Protein AF-A0A848UCL2-F1 (afdb_monomer)

pLDDT: mean 94.27, std 2.44, range [83.94, 97.5]

Mean predicted aligned error: 4.05 Å

Structure (mmCIF, N/CA/C/O backbone):
data_AF-A0A848UCL2-F1
#
_entry.id   AF-A0A848UCL2-F1
#
loop_
_atom_site.group_PDB
_atom_site.id
_atom_site.type_symbol
_atom_site.label_atom_id
_atom_site.label_alt_id
_atom_site.label_comp_id
_atom_site.label_asym_id
_atom_site.label_entity_id
_atom_site.label_seq_id
_atom_site.pdbx_PDB_ins_code
_atom_site.Cartn_x
_atom_site.Cartn_y
_atom_site.Cartn_z
_atom_site.occupancy
_atom_site.B_iso_or_equiv
_atom_site.auth_seq_id
_atom_site.auth_comp_id
_atom_site.auth_asym_id
_atom_site.auth_atom_id
_atom_site.pdbx_PDB_model_num
ATOM 1 N N . ASP A 1 1 ? -0.255 5.956 -7.107 1.00 86.38 1 ASP A N 1
ATOM 2 C CA . ASP A 1 1 ? -0.035 6.935 -8.191 1.00 86.38 1 ASP A CA 1
ATOM 3 C C . ASP A 1 1 ? 0.488 6.182 -9.408 1.00 86.38 1 ASP A C 1
ATOM 5 O O . ASP A 1 1 ? 1.565 5.607 -9.327 1.00 86.38 1 ASP A O 1
ATOM 9 N N . HIS A 1 2 ? -0.287 6.134 -10.494 1.00 92.62 2 HIS A N 1
ATOM 10 C CA . HIS A 1 2 ? 0.092 5.414 -11.716 1.00 92.62 2 HIS A CA 1
ATOM 11 C C . HIS A 1 2 ? 1.329 6.009 -12.392 1.00 92.62 2 HIS A C 1
ATOM 13 O O . HIS A 1 2 ? 2.193 5.266 -12.851 1.00 92.62 2 HIS A O 1
ATOM 19 N N . ALA A 1 3 ? 1.461 7.336 -12.391 1.00 94.56 3 ALA A N 1
ATOM 20 C CA . ALA A 1 3 ? 2.609 8.002 -12.989 1.00 94.56 3 ALA A CA 1
ATOM 21 C C . ALA A 1 3 ? 3.891 7.720 -12.194 1.00 94.56 3 ALA A C 1
ATOM 23 O O . ALA A 1 3 ? 4.953 7.549 -12.784 1.00 94.56 3 ALA A O 1
ATOM 24 N N . ALA A 1 4 ? 3.804 7.629 -10.863 1.00 95.56 4 ALA A N 1
ATOM 25 C CA . ALA A 1 4 ? 4.944 7.230 -10.035 1.00 95.56 4 ALA A CA 1
ATOM 26 C C . ALA A 1 4 ? 5.404 5.794 -10.324 1.00 95.56 4 ALA A C 1
ATOM 28 O O . ALA A 1 4 ? 6.603 5.557 -10.417 1.00 95.56 4 ALA A O 1
ATOM 29 N N . LEU A 1 5 ? 4.470 4.856 -10.510 1.00 96.88 5 LEU A N 1
ATOM 30 C CA . LEU A 1 5 ? 4.797 3.463 -10.838 1.00 96.88 5 LEU A CA 1
ATOM 31 C C . LEU A 1 5 ? 5.475 3.352 -12.210 1.00 96.88 5 LEU A C 1
ATOM 33 O O . LEU A 1 5 ? 6.500 2.689 -12.333 1.00 96.88 5 LEU A O 1
ATOM 37 N N . ASN A 1 6 ? 4.983 4.088 -13.211 1.00 97.12 6 ASN A N 1
ATOM 38 C CA . ASN A 1 6 ? 5.657 4.171 -14.506 1.00 97.12 6 ASN A CA 1
ATOM 39 C C . ASN A 1 6 ? 7.050 4.819 -14.396 1.00 97.12 6 ASN A C 1
ATOM 41 O O . ASN A 1 6 ? 8.004 4.338 -14.998 1.00 97.12 6 ASN A O 1
ATOM 45 N N . ARG A 1 7 ? 7.224 5.871 -13.583 1.00 97.50 7 ARG A N 1
ATOM 46 C CA . ARG A 1 7 ? 8.556 6.462 -13.350 1.00 97.50 7 ARG A CA 1
ATOM 47 C C . ARG A 1 7 ? 9.540 5.488 -12.704 1.00 97.50 7 ARG A C 1
ATOM 49 O O . ARG A 1 7 ? 10.725 5.565 -13.038 1.00 97.50 7 ARG A O 1
ATOM 56 N N . VAL A 1 8 ? 9.063 4.604 -11.823 1.00 97.38 8 VAL A N 1
ATOM 57 C CA . VAL A 1 8 ? 9.853 3.493 -11.268 1.00 97.38 8 VAL A CA 1
ATOM 58 C C . VAL A 1 8 ? 10.244 2.512 -12.370 1.00 97.38 8 VAL A C 1
ATOM 60 O O . VAL A 1 8 ? 11.432 2.239 -12.538 1.00 97.38 8 VAL A O 1
ATOM 63 N N . ALA A 1 9 ? 9.293 2.089 -13.206 1.00 97.12 9 ALA A N 1
ATOM 64 C CA . ALA A 1 9 ? 9.572 1.226 -14.358 1.00 97.12 9 ALA A CA 1
ATOM 65 C C . ALA A 1 9 ? 10.583 1.854 -15.344 1.00 97.12 9 ALA A C 1
ATOM 67 O O . ALA A 1 9 ? 11.445 1.176 -15.892 1.00 97.12 9 ALA A O 1
ATOM 68 N N . ARG A 1 10 ? 10.544 3.177 -15.526 1.00 96.94 10 ARG A N 1
ATOM 69 C CA . ARG A 1 10 ? 11.491 3.938 -16.362 1.00 96.94 10 ARG A CA 1
ATOM 70 C C . ARG A 1 10 ? 12.855 4.186 -15.708 1.00 96.94 10 ARG A C 1
ATOM 72 O O . ARG A 1 10 ? 13.740 4.740 -16.350 1.00 96.94 10 ARG A O 1
ATOM 79 N N . GLY A 1 11 ? 13.010 3.883 -14.419 1.00 95.38 11 GLY A N 1
ATOM 80 C CA . GLY A 1 11 ? 14.240 4.139 -13.657 1.00 95.38 11 GLY A CA 1
ATOM 81 C C . GLY A 1 11 ? 14.479 5.607 -13.283 1.00 95.38 11 GLY A C 1
ATOM 82 O O . GLY A 1 11 ? 15.513 5.943 -12.717 1.00 95.38 11 GLY A O 1
ATOM 83 N N . THR A 1 12 ? 13.522 6.500 -13.555 1.00 96.50 12 THR A N 1
ATOM 84 C CA . THR A 1 12 ? 13.614 7.932 -13.190 1.00 96.50 12 THR A CA 1
ATOM 85 C C . THR A 1 12 ? 13.246 8.208 -11.730 1.00 96.50 12 THR A C 1
ATOM 87 O O . THR A 1 12 ? 13.495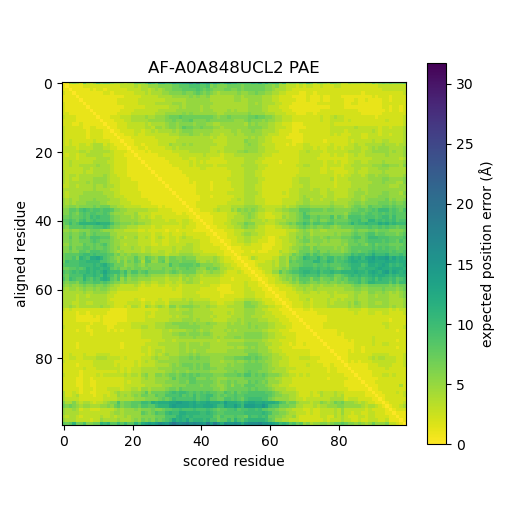 9.296 -11.215 1.00 96.50 12 THR A O 1
ATOM 90 N N . GLN A 1 13 ? 12.644 7.226 -11.060 1.00 97.25 13 GLN A N 1
ATOM 91 C CA . GLN A 1 13 ? 12.310 7.248 -9.642 1.00 97.25 13 GLN A CA 1
ATOM 92 C C . GLN A 1 13 ? 12.699 5.894 -9.035 1.00 97.25 13 GLN A C 1
ATOM 94 O O . GLN A 1 13 ? 12.319 4.862 -9.564 1.00 97.25 13 GLN A O 1
ATOM 99 N N . THR A 1 14 ? 13.452 5.874 -7.934 1.00 95.06 14 THR A N 1
ATOM 100 C CA . THR A 1 14 ? 13.977 4.614 -7.365 1.00 95.06 14 THR A CA 1
ATOM 101 C C . THR A 1 14 ? 12.903 3.777 -6.675 1.00 95.06 14 THR A C 1
ATOM 103 O O . THR A 1 14 ? 12.923 2.553 -6.738 1.00 95.06 14 THR A O 1
ATOM 106 N N . VAL A 1 15 ? 11.975 4.441 -5.986 1.00 96.38 15 VAL A N 1
ATOM 107 C CA . VAL A 1 15 ? 10.969 3.784 -5.152 1.00 96.38 15 VAL A CA 1
ATOM 108 C C . VAL A 1 15 ? 9.678 4.593 -5.127 1.00 96.38 15 VAL A C 1
ATOM 110 O O . VAL A 1 15 ? 9.682 5.827 -5.202 1.00 96.38 15 VAL A O 1
ATOM 113 N N . SER A 1 16 ? 8.562 3.894 -4.989 1.00 96.25 16 SER A N 1
ATOM 114 C CA . SER A 1 16 ? 7.273 4.447 -4.584 1.00 96.25 16 SER A CA 1
ATOM 115 C C . SER A 1 16 ? 6.750 3.649 -3.396 1.00 96.25 16 SER A C 1
ATOM 117 O O . SER A 1 16 ? 7.177 2.524 -3.169 1.00 96.25 16 SER A O 1
ATOM 119 N N . VAL A 1 17 ? 5.829 4.208 -2.618 1.00 95.81 17 VAL A N 1
ATOM 120 C CA . VAL A 1 17 ? 5.192 3.471 -1.521 1.00 95.81 17 VAL A CA 1
ATOM 121 C C . VAL A 1 17 ? 3.732 3.270 -1.869 1.00 95.81 17 VAL A C 1
ATOM 123 O O . VAL A 1 17 ? 2.950 4.226 -1.890 1.00 95.81 17 VAL A O 1
ATOM 126 N N . TRP A 1 18 ? 3.367 2.026 -2.157 1.00 94.81 18 TRP A N 1
ATOM 127 C CA . TRP A 1 18 ? 1.989 1.663 -2.420 1.00 94.81 18 TRP A CA 1
ATOM 128 C C . TRP A 1 18 ? 1.270 1.329 -1.114 1.00 94.81 18 TRP A C 1
ATOM 130 O O . TRP A 1 18 ? 1.754 0.584 -0.261 1.00 94.81 18 TRP A O 1
ATOM 140 N N . LYS A 1 19 ? 0.103 1.951 -0.952 1.00 93.69 19 LYS A N 1
ATOM 141 C CA . LYS A 1 19 ? -0.822 1.740 0.156 1.00 93.69 19 LYS A CA 1
ATOM 142 C C . LYS A 1 19 ? -2.114 1.237 -0.464 1.00 93.69 19 LYS A C 1
ATOM 144 O O . LYS A 1 19 ? -2.836 2.030 -1.070 1.00 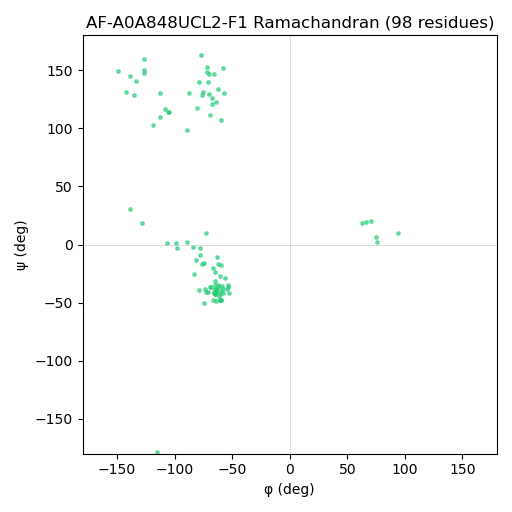93.69 19 LYS A O 1
ATOM 149 N N . ASP A 1 20 ? -2.366 -0.063 -0.366 1.00 92.38 20 ASP A N 1
ATOM 150 C CA . ASP A 1 20 ? -3.589 -0.638 -0.915 1.00 92.38 20 ASP A CA 1
ATOM 151 C C . ASP A 1 20 ? -4.796 -0.175 -0.089 1.00 92.38 20 ASP A C 1
ATOM 153 O O . ASP A 1 20 ? -4.969 -0.541 1.077 1.00 92.38 20 ASP A O 1
ATOM 157 N N . SER A 1 21 ? -5.642 0.659 -0.693 1.00 92.12 21 SER A N 1
ATOM 158 C CA . SER A 1 21 ? -6.849 1.169 -0.044 1.00 92.12 21 SER A CA 1
ATOM 159 C C . SER A 1 21 ? -7.879 0.072 0.228 1.00 92.12 21 SER A C 1
ATOM 161 O O . SER A 1 21 ? -8.732 0.248 1.098 1.00 92.12 21 SER A O 1
ATOM 163 N N . ARG A 1 22 ? -7.799 -1.066 -0.471 1.00 92.50 22 ARG A N 1
ATOM 164 C CA . ARG A 1 22 ? -8.698 -2.210 -0.269 1.00 92.50 22 ARG A CA 1
ATOM 165 C C . ARG A 1 22 ? -8.378 -2.935 1.029 1.00 92.50 22 ARG A C 1
ATOM 167 O O . ARG A 1 22 ? -9.300 -3.250 1.774 1.00 92.50 22 ARG A O 1
ATOM 174 N N . GLU A 1 23 ? -7.096 -3.110 1.346 1.00 93.44 23 GLU A N 1
ATOM 175 C CA . GLU A 1 23 ? -6.670 -3.666 2.637 1.00 93.44 23 GLU A CA 1
ATOM 176 C C . GLU A 1 23 ? -7.045 -2.733 3.791 1.00 93.44 23 GLU A C 1
ATOM 178 O O . GLU A 1 23 ? -7.543 -3.188 4.823 1.00 93.44 23 GLU A O 1
ATOM 183 N N . LEU A 1 24 ? -6.927 -1.414 3.587 1.00 94.00 24 LEU A N 1
ATOM 184 C CA . LEU A 1 24 ? -7.432 -0.435 4.549 1.00 94.00 24 LEU A CA 1
ATOM 185 C C . LEU A 1 24 ? -8.946 -0.565 4.760 1.00 94.00 24 LEU A C 1
ATOM 187 O O . LEU A 1 24 ? -9.399 -0.626 5.902 1.00 94.00 24 LEU A O 1
ATOM 191 N N . GLY A 1 25 ? -9.727 -0.644 3.680 1.00 95.38 25 GLY A N 1
ATOM 192 C CA . GLY A 1 25 ? -11.179 -0.811 3.753 1.00 95.38 25 GLY A CA 1
ATOM 193 C C . GLY A 1 25 ? -11.590 -2.112 4.446 1.00 95.38 25 GLY A C 1
ATOM 194 O O . GLY A 1 25 ? -12.447 -2.097 5.326 1.00 95.38 25 GLY A O 1
ATOM 195 N N . LYS A 1 26 ? -10.935 -3.227 4.111 1.00 95.44 26 LYS A N 1
ATOM 196 C CA . LYS A 1 26 ? -11.161 -4.535 4.738 1.00 95.44 26 LYS A CA 1
ATOM 197 C C . LYS A 1 26 ? -10.862 -4.500 6.235 1.00 95.44 26 LYS A C 1
ATOM 199 O O . LYS A 1 26 ? -11.689 -4.935 7.033 1.00 95.44 26 LYS A O 1
ATOM 204 N N . SER A 1 27 ? -9.720 -3.933 6.625 1.00 95.25 27 SER A N 1
ATOM 205 C CA . SER A 1 27 ? -9.367 -3.765 8.037 1.00 95.25 27 SER A CA 1
ATOM 206 C C . SER A 1 27 ? -10.384 -2.889 8.771 1.00 95.25 27 SER A C 1
ATOM 208 O O . SER A 1 27 ? -10.786 -3.227 9.882 1.00 95.25 27 SER A O 1
ATOM 210 N N . ALA A 1 28 ? -10.831 -1.791 8.156 1.00 95.56 28 ALA A N 1
ATOM 211 C CA . ALA A 1 28 ? -11.806 -0.885 8.755 1.00 95.56 28 ALA A CA 1
ATOM 212 C C . ALA A 1 28 ? -13.177 -1.550 8.957 1.00 95.56 28 ALA A C 1
ATOM 214 O O . ALA A 1 28 ? -13.772 -1.397 10.021 1.00 95.56 28 ALA A O 1
ATOM 215 N N . VAL A 1 29 ? -13.665 -2.322 7.979 1.00 96.69 29 VAL A N 1
ATOM 216 C CA . VAL A 1 29 ? -14.937 -3.058 8.094 1.00 96.69 29 VAL A CA 1
ATOM 217 C C . VAL A 1 29 ? -14.858 -4.149 9.161 1.00 96.69 29 VAL A C 1
ATOM 219 O O . VAL A 1 29 ? -15.790 -4.287 9.953 1.00 96.69 29 VAL A O 1
ATOM 222 N N . ASN A 1 30 ? -13.747 -4.887 9.231 1.00 95.75 30 ASN A N 1
ATOM 223 C CA . ASN A 1 30 ? -13.542 -5.889 10.278 1.00 95.75 30 ASN A CA 1
ATOM 224 C C . ASN A 1 30 ? -13.595 -5.245 11.670 1.00 95.75 30 ASN A C 1
ATOM 226 O O . ASN A 1 30 ? -14.338 -5.705 12.532 1.00 95.75 30 ASN A O 1
ATOM 230 N N . VAL A 1 31 ? -12.881 -4.131 11.859 1.00 95.69 31 VAL A N 1
ATOM 231 C CA . VAL A 1 31 ? -12.915 -3.354 13.106 1.00 95.69 31 VAL A CA 1
ATOM 232 C C . VAL A 1 31 ? -14.327 -2.858 13.419 1.00 95.69 31 VAL A C 1
ATOM 234 O O . VAL A 1 31 ? -14.804 -3.042 14.535 1.00 95.69 31 VAL A O 1
ATOM 237 N N . ALA A 1 32 ? -15.026 -2.275 12.443 1.00 96.00 32 ALA A N 1
ATOM 238 C CA . ALA A 1 32 ? -16.385 -1.775 12.637 1.00 96.00 32 ALA A CA 1
ATOM 239 C C . ALA A 1 32 ? -17.365 -2.891 13.032 1.00 96.00 32 ALA A C 1
ATOM 241 O O . ALA A 1 32 ? -18.240 -2.669 13.866 1.00 96.00 32 ALA A O 1
ATOM 242 N N . THR A 1 33 ? -17.190 -4.092 12.476 1.00 97.50 33 THR A N 1
ATOM 243 C CA . THR A 1 33 ? -17.996 -5.274 12.811 1.00 97.50 33 THR A CA 1
ATOM 244 C C . THR A 1 33 ? -17.738 -5.715 14.250 1.0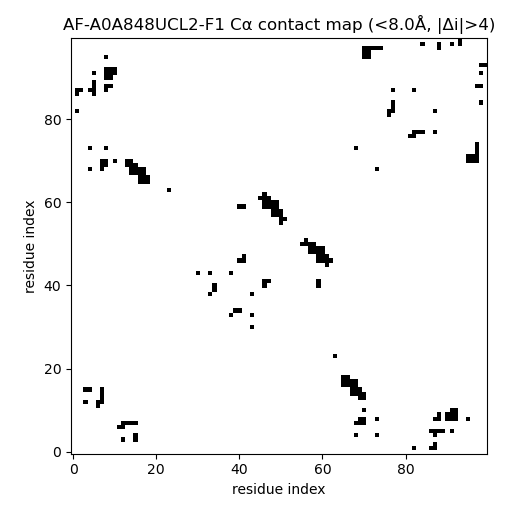0 97.50 33 THR A C 1
ATOM 246 O O . THR A 1 33 ? -18.685 -5.849 15.016 1.00 97.50 33 THR A O 1
ATOM 249 N N . MET A 1 34 ? -16.470 -5.829 14.663 1.00 96.56 34 MET A N 1
ATOM 250 C CA . MET A 1 34 ? -16.110 -6.188 16.044 1.00 96.56 34 MET A CA 1
ATOM 251 C C . MET A 1 34 ? -16.665 -5.185 17.061 1.00 96.56 34 MET A C 1
ATOM 253 O O . MET A 1 34 ? -17.162 -5.577 18.118 1.00 96.56 34 MET A O 1
ATOM 257 N N . LEU A 1 35 ? -16.615 -3.891 16.733 1.00 95.62 35 LEU A N 1
ATOM 258 C CA . LEU A 1 35 ? -17.195 -2.833 17.561 1.00 95.62 35 LEU A CA 1
ATOM 259 C C . LEU A 1 35 ? -18.720 -2.928 17.641 1.00 95.62 35 LEU A C 1
ATOM 261 O O . LEU A 1 35 ? -19.285 -2.757 18.719 1.00 95.62 35 LEU A O 1
ATOM 265 N N . ALA A 1 36 ? -19.389 -3.226 16.525 1.00 96.81 36 ALA A N 1
ATOM 266 C CA . ALA A 1 36 ? -20.837 -3.424 16.498 1.00 96.81 36 ALA A CA 1
ATOM 267 C C . ALA A 1 36 ? -21.276 -4.653 17.315 1.00 96.81 36 ALA A C 1
ATOM 269 O O . ALA A 1 36 ? -22.348 -4.638 17.916 1.00 96.81 36 ALA A O 1
ATOM 270 N N . GLU A 1 37 ? -20.434 -5.685 17.382 1.00 96.94 37 GLU A N 1
ATOM 271 C CA . GLU A 1 37 ? -20.627 -6.881 18.214 1.00 96.94 37 GLU A CA 1
ATOM 272 C C . GLU A 1 37 ? -20.283 -6.654 19.700 1.00 96.94 37 GLU A C 1
ATOM 274 O O . GLU A 1 37 ? -20.497 -7.539 20.527 1.00 96.94 37 GLU A O 1
ATOM 279 N N . GLY A 1 38 ? -19.798 -5.460 2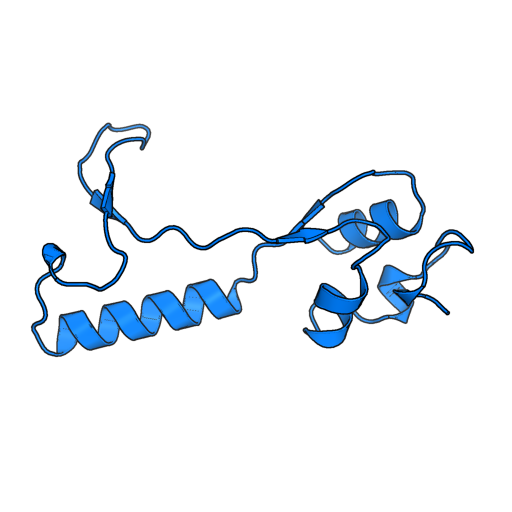0.061 1.00 95.81 38 GLY A N 1
ATOM 280 C CA . GLY A 1 38 ? -19.534 -5.057 21.444 1.00 95.81 38 GLY A CA 1
ATOM 281 C C . GLY A 1 38 ? -18.098 -5.275 21.926 1.00 95.81 38 GLY A C 1
ATOM 282 O O . GLY A 1 38 ? -17.839 -5.113 23.117 1.00 95.81 38 GLY A O 1
ATOM 283 N N . THR A 1 39 ? -17.160 -5.608 21.034 1.00 96.19 39 THR A N 1
ATOM 284 C CA . THR A 1 39 ? -15.731 -5.690 21.382 1.00 96.19 39 THR A CA 1
ATOM 285 C C . THR A 1 39 ? -15.230 -4.317 21.831 1.00 96.19 39 THR A C 1
ATOM 287 O O . THR A 1 39 ? -15.492 -3.310 21.169 1.00 96.19 39 THR A O 1
ATOM 290 N N . ALA A 1 40 ? -14.485 -4.245 22.935 1.00 93.38 40 ALA A N 1
ATOM 291 C CA . ALA A 1 40 ? -13.898 -2.981 23.367 1.00 93.38 40 ALA A CA 1
ATOM 292 C C . ALA A 1 40 ? -12.760 -2.543 22.424 1.00 93.38 40 ALA A C 1
ATOM 294 O O . ALA A 1 40 ? -11.988 -3.364 21.940 1.00 93.38 40 ALA A O 1
ATOM 295 N N . MET A 1 41 ? -12.583 -1.231 22.223 1.00 88.81 41 MET A N 1
ATOM 296 C CA . MET A 1 41 ? -11.520 -0.677 21.359 1.00 88.81 41 MET A CA 1
ATOM 297 C C . MET A 1 41 ? -10.110 -1.175 21.728 1.00 88.81 41 MET A C 1
ATOM 299 O O . MET A 1 41 ? -9.279 -1.382 20.850 1.00 88.81 41 MET A O 1
ATOM 303 N N . ALA A 1 4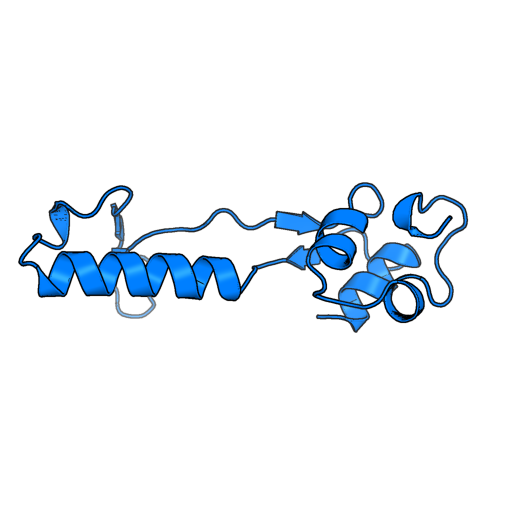2 ? -9.848 -1.386 23.022 1.00 87.94 42 ALA A N 1
ATOM 304 C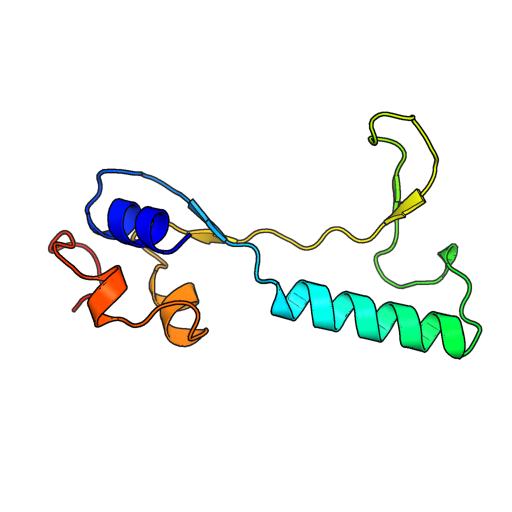 CA . ALA A 1 42 ? -8.564 -1.874 23.530 1.00 87.94 42 ALA A CA 1
ATOM 305 C C . ALA A 1 42 ? -8.326 -3.375 23.274 1.00 87.94 42 ALA A C 1
ATOM 307 O O . ALA A 1 42 ? -7.195 -3.839 23.384 1.00 87.94 42 ALA A O 1
ATOM 308 N N . GLU A 1 43 ? -9.379 -4.123 22.947 1.00 92.12 43 GLU A N 1
ATOM 309 C CA . GLU A 1 43 ? -9.335 -5.565 22.682 1.00 92.12 43 GLU A CA 1
ATOM 310 C C . GLU A 1 43 ? -9.273 -5.874 21.182 1.00 92.12 43 GLU A C 1
ATOM 312 O O . GLU A 1 43 ? -9.151 -7.034 20.789 1.00 92.12 43 GLU A O 1
ATOM 317 N N . ILE A 1 44 ? -9.325 -4.844 20.330 1.00 94.88 44 ILE A N 1
ATOM 318 C CA . ILE A 1 44 ? -9.172 -5.008 18.889 1.00 94.88 44 ILE A CA 1
ATOM 319 C C . ILE A 1 44 ? -7.760 -5.535 18.586 1.00 94.88 44 ILE A C 1
ATOM 321 O O . ILE A 1 44 ? -6.768 -4.875 18.917 1.00 94.88 44 ILE A O 1
ATOM 325 N N . PRO A 1 45 ? -7.633 -6.690 17.909 1.00 92.62 45 PRO A N 1
ATOM 326 C CA . PRO A 1 45 ? -6.339 -7.256 17.561 1.00 92.62 45 PRO A CA 1
ATOM 327 C C . PRO A 1 45 ? -5.482 -6.284 16.746 1.00 92.62 45 PRO A C 1
ATOM 329 O O . PRO A 1 45 ? -5.924 -5.733 15.740 1.00 92.62 45 PRO A O 1
ATOM 332 N N . GLY A 1 46 ? -4.233 -6.094 17.174 1.00 91.12 46 GLY A N 1
ATOM 333 C CA . GLY A 1 46 ? -3.279 -5.210 16.501 1.00 91.12 46 GLY A CA 1
ATOM 334 C C . GLY A 1 46 ? -3.508 -3.714 16.734 1.00 91.12 46 GLY A C 1
ATOM 335 O O . GLY A 1 46 ? -2.757 -2.909 16.180 1.00 91.12 46 GLY A O 1
ATOM 336 N N . ALA A 1 47 ? -4.497 -3.327 17.547 1.00 94.44 47 ALA A N 1
ATOM 337 C CA . ALA A 1 47 ? -4.656 -1.944 17.965 1.00 94.44 47 ALA A CA 1
ATOM 338 C C . ALA A 1 47 ? -3.552 -1.538 18.954 1.00 94.44 47 ALA A C 1
ATOM 340 O O . ALA A 1 47 ? -3.178 -2.289 19.856 1.00 94.44 47 ALA A O 1
ATOM 341 N N . VAL A 1 48 ? -3.046 -0.320 18.794 1.00 93.69 48 VAL A N 1
ATOM 342 C CA . VAL A 1 48 ? -2.081 0.318 19.693 1.00 93.69 48 VAL A CA 1
ATOM 343 C C . VAL A 1 48 ? -2.615 1.673 20.133 1.00 93.69 48 VAL A C 1
ATOM 345 O O . VAL A 1 48 ? -3.339 2.326 19.384 1.00 93.69 48 VAL A O 1
ATOM 348 N N . GLN A 1 49 ? -2.246 2.123 21.332 1.00 94.00 49 GLN A N 1
ATOM 349 C CA . GLN A 1 49 ? -2.491 3.512 21.719 1.00 94.00 49 GLN A CA 1
ATOM 350 C C . GLN A 1 49 ? -1.482 4.419 21.020 1.00 94.00 49 GLN A C 1
ATOM 352 O O . GLN A 1 49 ? -0.274 4.174 21.063 1.00 94.00 4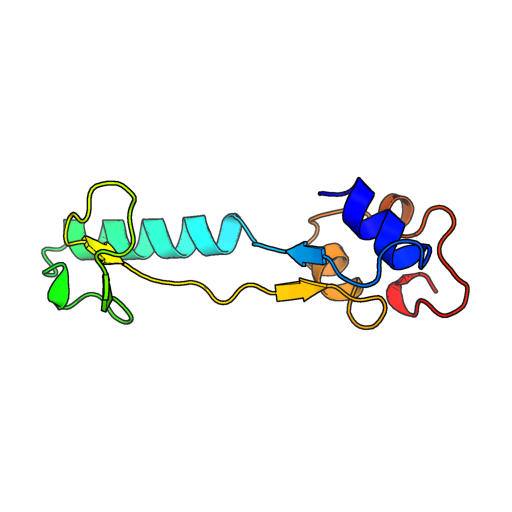9 GLN A O 1
ATOM 357 N N . TRP A 1 50 ? -1.982 5.456 20.361 1.00 94.31 50 TRP A N 1
ATOM 358 C CA . TRP A 1 50 ? -1.182 6.380 19.577 1.00 94.31 50 TRP A CA 1
ATOM 359 C C . TRP A 1 50 ? -1.705 7.808 19.718 1.00 94.31 50 TRP A C 1
ATOM 361 O O . TRP A 1 50 ? -2.890 8.064 19.531 1.00 94.31 50 TRP A O 1
ATOM 371 N N . SER A 1 51 ? -0.794 8.742 19.986 1.00 95.56 51 SER A N 1
ATOM 372 C CA . SER A 1 51 ? -1.075 10.179 20.134 1.00 95.56 51 SER A CA 1
ATOM 373 C C . SER A 1 51 ? -0.180 11.066 19.269 1.00 95.56 51 SER A C 1
ATOM 375 O O . SER A 1 51 ? -0.083 12.270 19.480 1.00 95.56 51 SER A O 1
ATOM 377 N N . GLY A 1 52 ? 0.450 10.501 18.234 1.00 92.44 52 GLY A N 1
ATOM 378 C CA . GLY A 1 52 ? 1.317 11.242 17.307 1.00 92.44 52 GLY A CA 1
ATOM 379 C C . GLY A 1 52 ? 0.584 12.175 16.330 1.00 92.44 52 GLY A C 1
ATOM 380 O O . GLY A 1 52 ? 1.192 12.643 15.368 1.00 92.44 52 GLY A O 1
ATOM 381 N N . GLY A 1 53 ? -0.719 12.405 16.515 1.00 90.56 53 GLY A N 1
ATOM 382 C CA . GLY A 1 53 ? -1.515 13.297 15.675 1.00 90.56 53 GLY A CA 1
ATOM 383 C C . GLY A 1 53 ? -1.273 14.780 15.995 1.00 90.56 53 GLY A C 1
ATOM 384 O O . GLY A 1 53 ? -0.807 15.099 17.087 1.00 90.56 53 GLY A O 1
ATOM 385 N N . PRO A 1 54 ? -1.653 15.716 15.101 1.00 93.00 54 PRO A N 1
ATOM 386 C CA . PRO A 1 54 ? -1.401 17.154 15.285 1.00 93.00 54 PRO A CA 1
ATOM 387 C C . PRO A 1 54 ? -1.954 17.740 16.591 1.00 93.00 54 PRO A C 1
ATOM 389 O O . PRO A 1 54 ? -1.409 18.704 17.115 1.00 93.00 54 PRO A O 1
ATOM 392 N N . ASN A 1 55 ? -3.033 17.146 17.108 1.00 93.81 55 ASN A N 1
ATOM 393 C CA . ASN A 1 55 ? -3.720 17.596 18.317 1.00 93.81 55 ASN A CA 1
ATOM 394 C C . ASN A 1 55 ? -3.331 16.797 19.576 1.00 93.81 55 ASN A C 1
ATOM 396 O O . ASN A 1 55 ? -3.906 17.044 20.631 1.00 93.81 55 ASN A O 1
ATOM 400 N N . GLY A 1 56 ? -2.423 15.816 19.474 1.00 92.38 56 GLY A N 1
ATOM 401 C CA . GLY A 1 56 ? -1.973 15.012 20.619 1.00 92.38 56 GLY A CA 1
ATOM 402 C C . GLY A 1 56 ? -3.058 14.162 21.292 1.00 92.38 56 GLY A C 1
ATOM 403 O O . GLY A 1 56 ? -2.899 13.771 22.441 1.00 92.38 56 GLY A O 1
ATOM 404 N N . VAL A 1 57 ? -4.179 13.914 20.612 1.00 94.88 57 VAL A N 1
ATOM 405 C CA . VAL A 1 57 ? -5.293 13.127 21.157 1.00 94.88 57 VAL A CA 1
ATOM 406 C C . VAL A 1 57 ? -4.922 11.648 21.149 1.00 94.88 57 VAL A C 1
ATOM 408 O O . VAL A 1 57 ? -4.486 11.139 20.115 1.00 94.88 57 VAL A O 1
ATOM 411 N N . ASP A 1 58 ? -5.129 10.969 22.277 1.00 93.12 58 ASP A N 1
ATOM 412 C CA . ASP A 1 58 ? -4.964 9.520 22.382 1.00 93.12 58 ASP A CA 1
ATOM 413 C C . ASP A 1 58 ? -6.033 8.792 21.561 1.00 93.12 58 ASP A C 1
ATOM 415 O O . ASP A 1 58 ? -7.239 9.014 21.713 1.00 93.12 58 ASP A O 1
ATOM 419 N N . LEU A 1 59 ? -5.577 7.912 20.673 1.00 91.56 59 LEU A N 1
ATOM 420 C CA . LEU A 1 59 ? -6.409 7.127 19.774 1.00 91.56 59 LEU A CA 1
ATOM 421 C C . LEU A 1 59 ? -5.950 5.670 19.801 1.00 91.56 59 LEU A C 1
ATOM 423 O O . LEU A 1 59 ? -4.755 5.383 19.770 1.00 91.56 59 LEU A O 1
ATOM 427 N N . SER A 1 60 ? -6.903 4.741 19.764 1.00 93.19 60 SER A N 1
ATOM 428 C CA . SER A 1 60 ? -6.599 3.349 19.425 1.00 93.19 60 SER A CA 1
ATOM 429 C C . SER A 1 60 ? -6.486 3.234 17.906 1.00 93.19 60 SER A C 1
ATOM 431 O O . SER A 1 60 ? -7.444 3.518 17.187 1.00 93.19 60 SER A O 1
ATOM 433 N N . ALA A 1 61 ? -5.305 2.866 17.417 1.00 93.12 61 ALA A N 1
ATOM 434 C CA . ALA A 1 61 ? -4.955 2.875 16.003 1.00 93.12 61 ALA A CA 1
ATOM 435 C C . ALA A 1 61 ? -4.423 1.514 15.549 1.00 93.12 61 ALA A C 1
ATOM 437 O O . ALA A 1 61 ? -3.740 0.823 16.298 1.00 93.12 61 ALA A O 1
ATOM 438 N N . ILE A 1 62 ? -4.687 1.162 14.291 1.00 93.88 62 ILE A N 1
ATOM 439 C CA . ILE A 1 62 ? -4.044 0.038 13.605 1.00 93.88 62 ILE A CA 1
ATOM 440 C C . ILE A 1 62 ? -3.177 0.612 12.488 1.00 93.88 62 ILE A C 1
ATOM 442 O O . ILE A 1 62 ? -3.650 1.410 11.675 1.00 93.88 62 ILE A O 1
ATOM 446 N N . PHE A 1 63 ? -1.918 0.183 12.425 1.00 93.50 63 PHE A N 1
ATOM 447 C CA . PHE A 1 63 ? -0.994 0.566 11.362 1.00 93.50 63 PHE A CA 1
ATOM 448 C C . PHE A 1 63 ? -0.799 -0.586 10.386 1.00 93.50 63 PHE A C 1
ATOM 450 O O . PHE A 1 63 ? -0.221 -1.616 10.725 1.00 93.50 63 PHE A O 1
ATOM 457 N N . LEU A 1 64 ? -1.264 -0.393 9.155 1.00 93.25 64 LEU A N 1
ATOM 458 C CA . LEU A 1 64 ? -1.006 -1.333 8.072 1.00 93.25 64 LEU A CA 1
ATOM 459 C C . LEU A 1 64 ? 0.409 -1.131 7.530 1.00 93.25 64 LEU A C 1
ATOM 461 O O . LEU A 1 64 ? 0.868 0.004 7.372 1.00 93.25 64 LEU A O 1
ATOM 465 N N . ALA A 1 65 ? 1.084 -2.239 7.227 1.00 92.06 65 ALA A N 1
ATOM 466 C CA . ALA A 1 65 ? 2.410 -2.207 6.635 1.00 92.06 65 ALA A CA 1
ATOM 467 C C . ALA A 1 65 ? 2.328 -1.635 5.206 1.00 92.06 65 ALA A C 1
ATOM 469 O O . ALA A 1 65 ? 1.607 -2.185 4.370 1.00 92.06 65 ALA A O 1
ATOM 470 N N . PRO A 1 66 ? 3.030 -0.530 4.901 1.00 92.06 66 PRO A N 1
ATOM 471 C CA . PRO A 1 66 ? 3.117 -0.037 3.536 1.00 92.06 66 PRO A CA 1
ATOM 472 C C . PRO A 1 66 ? 4.004 -0.956 2.685 1.00 92.06 66 PRO A C 1
ATOM 474 O O . PRO A 1 66 ? 4.940 -1.568 3.199 1.00 92.06 66 PRO A O 1
ATOM 477 N N . ILE A 1 67 ? 3.757 -0.994 1.374 1.00 95.06 67 ILE A N 1
ATOM 478 C CA . ILE A 1 67 ? 4.528 -1.822 0.441 1.00 95.06 67 ILE A CA 1
ATOM 479 C C . ILE A 1 67 ? 5.460 -0.911 -0.373 1.00 95.06 67 ILE A C 1
ATOM 481 O O . ILE A 1 67 ? 4.970 -0.073 -1.139 1.00 95.06 67 ILE A O 1
ATOM 485 N N . PRO A 1 68 ? 6.793 -1.017 -0.222 1.00 96.50 68 PRO A N 1
ATOM 486 C CA . PRO A 1 68 ? 7.717 -0.331 -1.113 1.00 96.50 68 PRO A CA 1
ATOM 487 C C . PRO A 1 68 ? 7.670 -0.994 -2.492 1.00 96.50 68 PRO A C 1
ATOM 489 O O . PRO A 1 68 ? 7.789 -2.211 -2.603 1.00 96.50 68 PRO A O 1
ATOM 492 N N . ILE A 1 69 ? 7.504 -0.186 -3.532 1.00 97.06 69 ILE A N 1
ATOM 493 C CA . ILE A 1 69 ? 7.530 -0.615 -4.926 1.00 97.06 69 ILE A CA 1
ATOM 494 C C . ILE A 1 69 ? 8.816 -0.109 -5.570 1.00 97.06 69 ILE A C 1
ATOM 496 O O . ILE A 1 69 ? 9.028 1.104 -5.674 1.00 97.06 69 ILE A O 1
ATOM 500 N N . THR A 1 70 ? 9.653 -1.049 -5.988 1.00 96.75 70 THR A N 1
ATOM 501 C CA . THR A 1 70 ? 10.871 -0.863 -6.782 1.00 96.75 70 THR A CA 1
ATOM 502 C C . THR A 1 70 ? 10.683 -1.536 -8.142 1.00 96.75 70 THR A C 1
ATOM 504 O O . THR A 1 70 ? 9.623 -2.087 -8.431 1.00 96.75 70 THR A O 1
ATOM 507 N N . GLN A 1 71 ? 11.700 -1.493 -9.003 1.00 95.56 71 GLN A N 1
ATOM 508 C CA . GLN A 1 71 ? 11.666 -2.222 -10.275 1.00 95.56 71 GLN A CA 1
ATOM 509 C C . GLN A 1 71 ? 11.520 -3.738 -10.087 1.00 95.56 71 GLN A C 1
ATOM 511 O O . GLN A 1 71 ? 10.943 -4.395 -10.948 1.00 95.56 71 GLN A O 1
ATOM 516 N N . ASP A 1 72 ? 11.990 -4.265 -8.954 1.00 95.75 72 ASP A N 1
ATOM 517 C CA . ASP A 1 72 ? 12.050 -5.702 -8.677 1.00 95.75 72 ASP A CA 1
ATOM 518 C C . ASP A 1 72 ? 10.687 -6.314 -8.327 1.00 95.75 72 ASP A C 1
ATOM 520 O O . ASP A 1 72 ? 10.558 -7.535 -8.330 1.00 95.75 72 ASP A O 1
ATOM 524 N N . ASN A 1 73 ? 9.690 -5.490 -7.978 1.00 96.38 73 ASN A N 1
ATOM 525 C CA . ASN A 1 73 ? 8.389 -5.959 -7.490 1.00 96.38 73 ASN A CA 1
ATOM 526 C C . ASN A 1 73 ? 7.189 -5.169 -8.052 1.00 96.38 73 ASN A C 1
ATOM 528 O O . ASN A 1 73 ? 6.161 -4.994 -7.388 1.00 96.38 73 ASN A O 1
ATOM 532 N N . LEU A 1 74 ? 7.318 -4.644 -9.276 1.00 96.12 74 LEU A N 1
ATOM 533 C CA . LEU A 1 74 ? 6.223 -3.955 -9.973 1.00 96.12 74 LEU A CA 1
ATOM 534 C C . LEU A 1 74 ? 5.042 -4.884 -10.300 1.00 96.12 74 LEU A C 1
ATOM 536 O O . LEU A 1 74 ? 3.916 -4.408 -10.435 1.00 96.12 74 LEU A O 1
ATOM 540 N N . ASP A 1 75 ? 5.275 -6.189 -10.392 1.00 95.94 75 ASP A N 1
ATOM 541 C CA . ASP A 1 75 ? 4.252 -7.229 -10.534 1.00 95.94 75 ASP A CA 1
ATOM 542 C C . ASP A 1 75 ? 3.194 -7.152 -9.427 1.00 95.94 75 ASP A C 1
ATOM 544 O O . ASP A 1 75 ? 2.005 -7.233 -9.722 1.00 95.94 75 ASP A O 1
ATOM 548 N N . VAL A 1 76 ? 3.584 -6.840 -8.186 1.00 95.56 76 VAL A N 1
ATOM 549 C CA . VAL A 1 76 ? 2.664 -6.745 -7.037 1.00 95.56 76 VAL A CA 1
ATOM 550 C C . VAL A 1 76 ? 1.478 -5.815 -7.310 1.00 95.56 76 VAL A C 1
ATOM 552 O O . VAL A 1 76 ? 0.346 -6.130 -6.947 1.00 95.56 76 VAL A O 1
ATOM 555 N N . VAL A 1 77 ? 1.709 -4.666 -7.953 1.00 95.12 77 VAL A N 1
ATOM 556 C CA . VAL A 1 77 ? 0.643 -3.695 -8.268 1.00 95.12 77 VAL A CA 1
ATOM 557 C C . VAL A 1 77 ? -0.122 -4.040 -9.548 1.00 95.12 77 VAL A C 1
ATOM 559 O O . VAL A 1 77 ? -1.284 -3.646 -9.686 1.00 95.12 77 VAL A O 1
ATOM 562 N N . ILE A 1 78 ? 0.506 -4.769 -10.472 1.00 95.19 78 ILE A N 1
ATOM 563 C CA . ILE A 1 78 ? -0.118 -5.239 -11.715 1.00 95.19 78 ILE A CA 1
ATOM 564 C C . ILE A 1 78 ? -1.077 -6.390 -11.406 1.00 95.19 78 ILE A C 1
ATOM 566 O O . ILE A 1 78 ? -2.246 -6.330 -11.784 1.00 95.19 78 ILE A O 1
ATOM 570 N N . ASP A 1 79 ? -0.615 -7.390 -10.658 1.00 95.19 79 ASP A N 1
ATOM 571 C CA . ASP A 1 79 ? -1.384 -8.569 -10.244 1.00 95.19 79 ASP A CA 1
ATOM 572 C C . ASP A 1 79 ? -2.540 -8.181 -9.322 1.00 95.19 79 ASP A C 1
ATOM 574 O O . ASP A 1 79 ? -3.646 -8.716 -9.402 1.00 95.19 79 ASP A O 1
ATOM 578 N N . ALA A 1 80 ? -2.316 -7.160 -8.495 1.00 93.56 80 ALA A N 1
ATOM 579 C CA . ALA A 1 80 ? -3.353 -6.497 -7.722 1.00 93.56 80 ALA A CA 1
ATOM 580 C C . ALA A 1 80 ? -4.424 -5.805 -8.586 1.00 93.56 80 ALA A C 1
ATOM 582 O O . ALA A 1 80 ? -5.426 -5.349 -8.030 1.00 93.56 80 ALA A O 1
ATOM 583 N N . GLY A 1 81 ? -4.228 -5.662 -9.898 1.00 92.88 81 GLY A N 1
ATOM 584 C CA . GLY A 1 81 ? -5.123 -4.934 -10.798 1.00 92.88 81 GLY A CA 1
ATOM 585 C C . GLY A 1 81 ? -5.180 -3.434 -10.511 1.00 92.88 81 GLY A C 1
ATOM 586 O O . GLY A 1 81 ? -6.149 -2.775 -10.884 1.00 92.88 81 GLY A O 1
ATOM 587 N N . TRP A 1 82 ? -4.180 -2.886 -9.812 1.00 94.19 82 TRP A N 1
ATOM 588 C CA . TRP A 1 82 ? -4.147 -1.467 -9.458 1.00 94.19 82 TRP A CA 1
ATOM 589 C C . TRP A 1 82 ? -3.879 -0.599 -10.690 1.00 94.19 82 TRP A C 1
ATOM 591 O O . TRP A 1 82 ? -4.499 0.446 -10.869 1.00 94.19 82 TRP A O 1
ATOM 601 N N . ILE A 1 83 ? -2.975 -1.054 -11.558 1.00 94.38 83 ILE A N 1
ATOM 602 C CA . ILE A 1 83 ? -2.657 -0.446 -12.848 1.00 94.38 83 ILE A CA 1
ATOM 603 C C . ILE A 1 83 ? -2.489 -1.555 -13.888 1.00 94.38 83 ILE A C 1
ATOM 605 O O . ILE A 1 83 ? -1.993 -2.635 -13.578 1.00 94.38 83 ILE A O 1
ATOM 609 N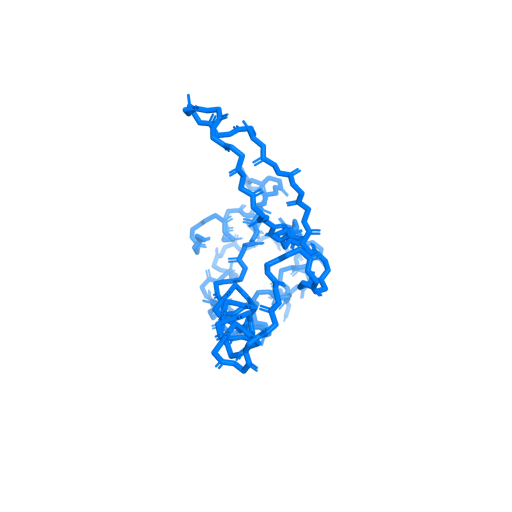 N . SER A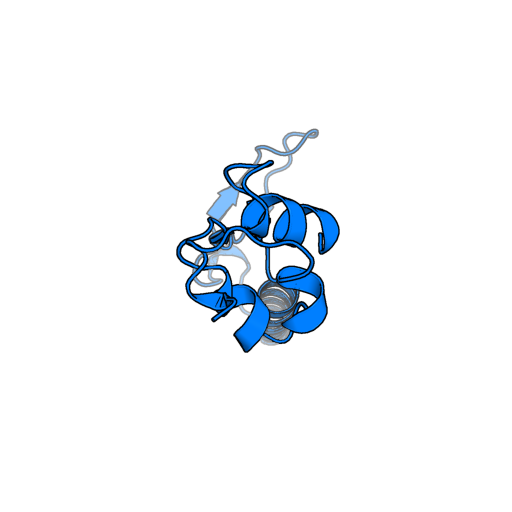 1 84 ? -2.898 -1.299 -15.126 1.00 95.38 84 SER A N 1
ATOM 610 C CA . SER A 1 84 ? -2.684 -2.242 -16.219 1.00 95.38 84 SER A CA 1
ATOM 611 C C . SER A 1 84 ? -1.207 -2.303 -16.633 1.00 95.38 84 SER A C 1
ATOM 613 O O . SER A 1 84 ? -0.476 -1.307 -16.561 1.00 95.38 84 SER A O 1
ATOM 615 N N . LYS A 1 85 ? -0.763 -3.481 -17.092 1.00 95.38 85 LYS A N 1
ATOM 616 C CA . LYS A 1 85 ? 0.633 -3.728 -17.487 1.00 95.38 85 LYS A CA 1
ATOM 617 C C . LYS A 1 85 ? 1.100 -2.777 -18.592 1.00 95.38 85 LYS A C 1
ATOM 619 O O . LYS A 1 85 ? 2.186 -2.221 -18.487 1.00 95.38 85 LYS A O 1
ATOM 624 N N . ASP A 1 86 ? 0.262 -2.507 -19.594 1.00 94.62 86 ASP A N 1
ATOM 625 C CA . ASP A 1 86 ? 0.574 -1.578 -20.691 1.00 94.62 86 ASP A CA 1
ATOM 626 C C . ASP A 1 86 ? 0.909 -0.165 -20.188 1.00 94.62 86 ASP A C 1
ATOM 628 O O . ASP A 1 86 ? 1.827 0.472 -20.697 1.00 94.62 86 ASP A O 1
ATOM 632 N N . LYS A 1 87 ? 0.207 0.309 -19.151 1.00 95.62 87 LYS A N 1
ATOM 633 C CA . LYS A 1 87 ? 0.418 1.646 -18.582 1.00 95.62 87 LYS A CA 1
ATOM 634 C C . LYS A 1 87 ? 1.625 1.721 -17.675 1.00 95.62 87 LYS A C 1
ATOM 636 O O . LYS A 1 87 ? 2.334 2.726 -17.689 1.00 95.62 87 LYS A O 1
ATOM 641 N N . VAL A 1 88 ? 1.868 0.689 -16.873 1.00 95.44 88 VAL A N 1
ATOM 642 C CA . VAL A 1 88 ? 3.049 0.692 -16.006 1.00 95.44 88 VAL A CA 1
ATOM 643 C C . VAL A 1 88 ? 4.327 0.562 -16.838 1.00 95.44 88 VAL A C 1
ATOM 645 O O . VAL A 1 88 ? 5.303 1.251 -16.549 1.00 95.44 88 VAL A O 1
ATOM 648 N N . CYS A 1 89 ? 4.281 -0.225 -17.916 1.00 96.19 89 CYS A N 1
ATOM 649 C CA . CYS A 1 89 ? 5.436 -0.567 -18.743 1.00 96.19 89 CYS A CA 1
ATOM 650 C C . CYS A 1 89 ? 5.717 0.398 -19.903 1.00 96.19 89 CYS A C 1
ATOM 652 O O . CYS A 1 89 ? 6.662 0.187 -20.660 1.00 96.19 89 CYS A O 1
ATOM 654 N N . GLU A 1 90 ? 4.939 1.472 -20.052 1.00 96.31 90 GLU A N 1
ATOM 655 C CA . GLU A 1 90 ? 5.152 2.471 -21.101 1.00 96.31 90 GLU A CA 1
ATOM 656 C C . GLU A 1 90 ? 6.550 3.117 -20.983 1.00 96.31 90 GLU A C 1
ATOM 658 O O . GLU A 1 90 ? 6.820 3.913 -20.080 1.00 96.31 90 GLU A O 1
ATOM 663 N N . GLY A 1 91 ? 7.458 2.759 -21.898 1.00 94.44 91 GLY A N 1
ATOM 664 C CA . GLY A 1 91 ? 8.845 3.235 -21.900 1.00 94.44 91 GLY A CA 1
ATOM 665 C C . GLY A 1 91 ? 9.716 2.677 -20.769 1.00 94.44 91 GLY A C 1
ATOM 666 O O . GLY A 1 91 ? 10.713 3.312 -20.423 1.00 94.44 91 GLY A O 1
ATOM 667 N N . ALA A 1 92 ? 9.329 1.549 -20.164 1.00 95.56 92 ALA A N 1
ATOM 668 C CA . ALA A 1 92 ? 10.094 0.903 -19.101 1.00 95.56 92 ALA A CA 1
ATOM 669 C C . ALA A 1 92 ? 11.521 0.542 -19.542 1.00 95.56 92 ALA A C 1
ATOM 671 O O . ALA A 1 92 ? 11.789 0.307 -20.721 1.00 95.56 92 ALA A O 1
ATOM 672 N N . ALA A 1 93 ? 12.437 0.502 -18.575 1.00 92.62 93 ALA A N 1
ATOM 673 C CA . ALA A 1 93 ? 13.780 -0.002 -18.810 1.00 92.62 93 ALA A CA 1
ATOM 674 C C . ALA A 1 93 ? 13.737 -1.505 -19.132 1.00 92.62 93 ALA A C 1
ATOM 676 O O . ALA A 1 93 ? 12.928 -2.238 -18.565 1.00 92.62 93 ALA A O 1
ATOM 677 N N . GLU A 1 94 ? 14.650 -1.968 -19.988 1.00 89.25 94 GLU A N 1
ATOM 678 C CA . GLU A 1 94 ? 14.752 -3.383 -20.391 1.00 89.25 94 GLU A CA 1
ATOM 679 C C . GLU A 1 94 ? 15.008 -4.334 -19.209 1.00 89.25 94 GLU A C 1
ATOM 681 O O . GLU A 1 94 ? 14.785 -5.529 -19.317 1.00 89.25 94 GLU A O 1
ATOM 686 N N . THR A 1 95 ? 15.462 -3.812 -18.067 1.00 87.94 95 THR A N 1
ATOM 687 C CA . THR A 1 95 ? 15.764 -4.582 -16.853 1.00 87.94 95 THR A CA 1
ATOM 688 C C . THR A 1 95 ? 14.546 -4.861 -15.969 1.00 87.94 95 THR A C 1
ATOM 690 O O . THR A 1 95 ? 14.696 -5.469 -14.911 1.00 87.94 95 THR A O 1
ATOM 693 N N . VAL A 1 96 ? 13.354 -4.374 -16.329 1.00 93.19 96 VAL A N 1
ATOM 694 C CA . VAL A 1 96 ? 12.146 -4.521 -15.505 1.00 93.19 96 VAL A CA 1
ATOM 695 C C . VAL A 1 96 ? 11.420 -5.814 -15.864 1.00 93.19 96 VAL A C 1
ATOM 697 O O . VAL A 1 96 ? 10.615 -5.840 -16.792 1.00 93.19 96 VAL A O 1
ATOM 700 N N . SER A 1 97 ? 11.640 -6.862 -15.069 1.00 91.94 97 SER A N 1
ATOM 701 C CA . SER A 1 97 ? 11.042 -8.196 -15.258 1.00 91.94 97 SER A CA 1
ATOM 702 C C . SER A 1 97 ? 9.512 -8.178 -15.375 1.00 91.94 97 SER A C 1
ATOM 704 O O . SER A 1 97 ? 8.934 -8.904 -16.178 1.00 91.94 97 SER A O 1
ATOM 706 N N . ALA A 1 98 ? 8.832 -7.300 -14.631 1.00 92.19 98 ALA A N 1
ATOM 707 C CA . ALA A 1 98 ? 7.375 -7.152 -14.695 1.00 92.19 98 ALA A CA 1
ATOM 708 C C . ALA A 1 98 ? 6.859 -6.696 -16.081 1.00 92.19 98 ALA A C 1
ATOM 710 O O . ALA A 1 98 ? 5.665 -6.827 -16.372 1.00 92.19 98 ALA A O 1
ATOM 711 N N . CYS A 1 99 ? 7.744 -6.165 -16.930 1.00 91.44 99 CYS A N 1
ATOM 712 C CA . CYS A 1 99 ? 7.445 -5.609 -18.246 1.00 91.44 99 CYS A CA 1
ATOM 713 C C . CYS A 1 99 ? 7.890 -6.477 -19.430 1.00 91.44 99 CYS A C 1
ATOM 715 O O . CYS A 1 99 ? 7.641 -6.077 -20.568 1.00 91.44 99 CYS A O 1
ATOM 717 N N . GLU A 1 100 ? 8.470 -7.650 -19.168 1.00 83.94 100 GLU A N 1
ATOM 718 C CA . GLU A 1 100 ? 8.779 -8.678 -20.177 1.00 83.94 100 GLU A CA 1
ATOM 719 C C . GLU A 1 100 ? 7.533 -9.431 -20.669 1.00 83.94 100 GLU A C 1
ATOM 721 O O . GLU A 1 100 ? 6.549 -9.563 -19.896 1.00 83.94 100 GLU A O 1
#

Secondary structure (DSSP, 8-state):
-HHHHHHHHTTSSS-EEE--HHHHHHHHHHHHHHHHTT--GGGSTT-EEE--STT---EEE--PPPEEE-GGGTHHHHHTTSS-HHHHSTT--TT-GGG-

Nearest PDB structures (foldseek):
  4ywh-assembly2_B  TM=8.147E-01  e=1.728E-03  Actinobacillus succinogenes 130Z
  3urm-assembly1_A  TM=7.896E-01  e=1.152E-02  Agrobacterium fabrum str. C58
  4wwh-assembly2_B  TM=7.472E-01  e=2.310E-02  Mycolicibacterium smegmatis MC2 155
  4ry9-assembly2_B  TM=7.456E-01  e=3.089E-01  Verminephrobacter eiseniae EF01-2

Foldseek 3Di:
DLVQLLCLLLVVHFKDWDDPVVVVVVLVVVVVVCVVVPNDLVRPPQWDFDQPDPVSDTDGDHDDDIDIDHLAPSVVCCVVVVDPLCSSNPNGDPPRPSND

Solvent-accessible surface area (backbone atoms only — not comparable to full-atom values): 5997 Å² total; per-residue (Å²): 110,68,69,57,51,18,32,22,32,44,66,81,33,76,66,45,78,49,71,63,65,63,61,52,51,52,53,51,52,52,51,52,48,43,46,73,75,64,51,53,74,89,71,43,87,76,48,39,86,44,39,91,51,99,82,55,55,80,37,77,42,71,82,80,85,71,43,79,34,34,47,93,47,48,44,63,45,37,78,67,63,74,45,57,63,75,64,35,37,58,78,35,42,95,84,27,70,67,65,110

Sequence (100 aa):
DHAALNRVARGTQTVSVWKDSRELGKSAVNVATMLAEGTAMAEIPGAVQWSGGPNGVDLSAIFLAPIPITQDNLDVVIDAGWISKDKVCEGAAETVSACE

Radius of gyration: 18.06 Å; Cα contacts (8 Å, |Δi|>4): 115; chains: 1; bounding box: 37×26×45 Å